Protein AF-F0ZA10-F1 (afdb_monomer_lite)

Secondary structure (DSSP, 8-state):
--TT--HHHHHHHHHHHHHHHHHHHHHHHHHHTBPPPTTSPPPP--HHHHHHHHHT-TTT-S-TTGGGGBSS-GGGS--TTS----SSPPPP---

Radius of gyration: 17.43 Å; chains: 1; bounding box: 42×25×60 Å

Sequence (95 aa):
FSEGCTEICRQEFIKTLEYIRERYRILIEIYKHLKKNEDGSFPKFDPDDVFFYYEGRDDEIQDKNIQDLFDVDILSLNISQFKKRTDIPKSVEGK

Structure (mmCIF, N/CA/C/O backbone):
data_AF-F0ZA10-F1
#
_entry.id   AF-F0ZA10-F1
#
loop_
_atom_site.group_PDB
_atom_site.id
_atom_site.type_symbol
_atom_site.label_atom_id
_atom_site.label_alt_id
_atom_site.label_comp_id
_atom_site.label_asym_id
_atom_site.label_entity_id
_atom_site.label_seq_id
_atom_site.pdbx_PDB_ins_code
_atom_site.Cartn_x
_atom_site.Cartn_y
_atom_site.Cartn_z
_atom_site.occupancy
_atom_site.B_iso_or_equiv
_atom_site.auth_seq_id
_atom_site.auth_comp_id
_atom_site.auth_asym_id
_atom_site.auth_atom_id
_atom_site.pdbx_PDB_model_num
ATOM 1 N N . PHE A 1 1 ? 7.215 -6.057 -29.032 1.00 73.06 1 PHE A N 1
ATOM 2 C CA . PHE A 1 1 ? 8.169 -4.950 -29.234 1.00 73.06 1 PHE A CA 1
ATOM 3 C C . PHE A 1 1 ? 8.128 -4.543 -30.693 1.00 73.06 1 PHE A C 1
ATOM 5 O O . PHE A 1 1 ? 7.964 -5.423 -31.530 1.00 73.06 1 PHE A O 1
ATOM 12 N N . SER A 1 2 ? 8.198 -3.249 -30.991 1.00 73.19 2 SER A N 1
ATOM 13 C CA . SER A 1 2 ? 8.288 -2.755 -32.368 1.00 73.19 2 SER A CA 1
ATOM 14 C C . SER A 1 2 ? 9.674 -3.021 -32.962 1.00 73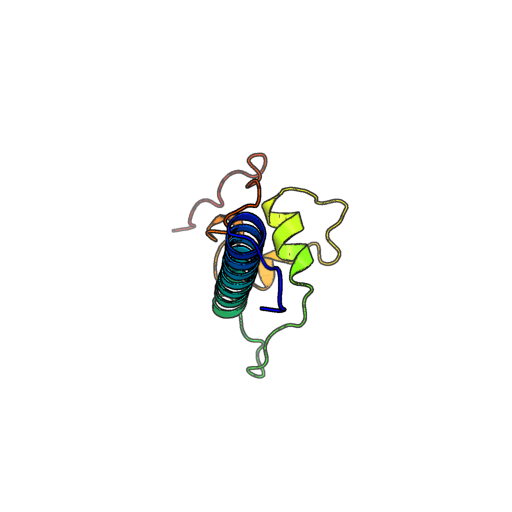.19 2 SER A C 1
ATOM 16 O O . SER A 1 2 ? 10.634 -3.300 -32.236 1.00 73.19 2 SER A O 1
ATOM 18 N N . GLU A 1 3 ? 9.770 -2.920 -34.286 1.00 79.50 3 GLU A N 1
ATOM 19 C CA . GLU A 1 3 ? 11.044 -2.935 -35.005 1.00 79.50 3 GLU A CA 1
ATOM 20 C C . GLU A 1 3 ? 11.977 -1.844 -34.432 1.00 79.50 3 GLU A C 1
ATOM 22 O O . GLU A 1 3 ? 11.541 -0.720 -34.185 1.00 79.50 3 GLU A O 1
ATOM 27 N N . GLY A 1 4 ? 13.234 -2.195 -34.127 1.00 83.81 4 GLY A N 1
ATOM 28 C CA . GLY A 1 4 ? 14.220 -1.276 -33.532 1.00 83.81 4 GLY A CA 1
ATOM 29 C C . GLY A 1 4 ? 14.315 -1.245 -31.995 1.00 83.81 4 GLY A C 1
ATOM 30 O O . GLY A 1 4 ? 15.116 -0.477 -31.465 1.00 83.81 4 GLY A O 1
ATOM 31 N N . CYS A 1 5 ? 13.565 -2.070 -31.252 1.00 86.50 5 CYS A N 1
ATOM 32 C CA . CYS A 1 5 ? 13.761 -2.176 -29.797 1.00 86.50 5 CYS A CA 1
ATOM 33 C C . CYS A 1 5 ? 15.129 -2.801 -29.471 1.00 86.50 5 CYS A C 1
ATOM 35 O O . CYS A 1 5 ? 15.378 -3.978 -29.734 1.00 86.50 5 CYS A O 1
ATOM 37 N N . THR A 1 6 ? 16.017 -1.991 -28.900 1.00 92.56 6 THR A N 1
ATOM 38 C CA . THR A 1 6 ? 17.350 -2.402 -28.445 1.00 92.56 6 THR A CA 1
ATOM 39 C C . THR A 1 6 ? 17.278 -3.190 -27.134 1.00 92.56 6 THR A C 1
ATOM 41 O O . THR A 1 6 ? 16.237 -3.254 -26.477 1.00 92.56 6 THR A O 1
ATOM 44 N N . GLU A 1 7 ? 18.407 -3.755 -26.698 1.00 92.88 7 GLU A N 1
ATOM 45 C CA . GLU A 1 7 ? 18.500 -4.389 -25.376 1.00 92.88 7 GLU A CA 1
ATOM 46 C C . GLU A 1 7 ? 18.103 -3.424 -24.247 1.00 92.88 7 GLU A C 1
ATOM 48 O O . GLU A 1 7 ? 17.408 -3.822 -23.318 1.00 92.88 7 GLU A O 1
ATOM 53 N N . ILE A 1 8 ? 18.463 -2.140 -24.363 1.00 92.44 8 ILE A N 1
ATOM 54 C CA . ILE A 1 8 ? 18.087 -1.098 -23.394 1.00 92.44 8 ILE A CA 1
ATOM 55 C C . ILE A 1 8 ? 16.560 -0.966 -23.322 1.00 92.44 8 ILE A C 1
ATOM 57 O O . ILE A 1 8 ? 15.995 -1.055 -22.235 1.00 92.44 8 ILE A O 1
ATOM 61 N N . CYS A 1 9 ? 15.893 -0.867 -24.477 1.00 93.00 9 CYS A N 1
ATOM 62 C CA . CYS A 1 9 ? 14.429 -0.827 -24.569 1.00 93.00 9 CYS A CA 1
ATOM 63 C C . CYS A 1 9 ? 13.776 -2.054 -23.905 1.00 93.00 9 CYS A C 1
ATOM 65 O O . CYS A 1 9 ? 12.806 -1.921 -23.156 1.00 93.00 9 CYS A O 1
ATOM 67 N N . ARG A 1 10 ? 14.325 -3.259 -24.120 1.00 93.62 10 ARG A N 1
ATOM 68 C CA . ARG A 1 10 ? 13.812 -4.482 -23.484 1.00 93.62 10 ARG A CA 1
ATOM 69 C C . ARG A 1 10 ? 13.960 -4.441 -21.962 1.00 93.62 10 ARG A C 1
ATOM 71 O O . ARG A 1 10 ? 13.021 -4.806 -21.260 1.00 93.62 10 ARG A O 1
ATOM 78 N N . GLN A 1 11 ? 15.114 -4.008 -21.457 1.00 95.75 11 GLN A N 1
ATOM 79 C CA . GLN A 1 11 ? 15.377 -3.919 -20.017 1.00 95.75 11 GLN A CA 1
ATOM 80 C C . GLN A 1 11 ? 14.485 -2.880 -19.333 1.00 95.75 11 GLN A C 1
ATOM 82 O O . GLN A 1 11 ? 13.956 -3.144 -18.256 1.00 95.75 11 GLN A O 1
ATOM 87 N N . GLU A 1 12 ? 14.271 -1.720 -19.954 1.00 94.56 12 GLU A N 1
ATOM 88 C CA . GLU A 1 12 ? 13.344 -0.702 -19.447 1.00 94.56 12 GLU A CA 1
ATOM 89 C C . GLU A 1 12 ? 11.914 -1.235 -19.375 1.00 94.56 12 GLU A C 1
ATOM 91 O O . GLU A 1 12 ? 11.259 -1.100 -18.344 1.00 94.56 12 GLU A O 1
ATOM 96 N N . PHE A 1 13 ? 11.461 -1.931 -20.419 1.00 93.81 13 PHE A N 1
ATOM 97 C CA . PHE A 1 13 ? 10.138 -2.545 -20.420 1.00 93.81 13 PHE A CA 1
ATOM 98 C C . PHE A 1 13 ? 9.980 -3.608 -19.324 1.00 93.81 13 PHE A C 1
ATOM 100 O O . PHE A 1 13 ? 8.963 -3.629 -18.634 1.00 93.81 13 PHE A O 1
ATOM 107 N N . ILE A 1 14 ? 10.988 -4.465 -19.121 1.00 95.50 14 ILE A N 1
ATOM 108 C CA . ILE A 1 14 ? 10.978 -5.454 -18.032 1.00 95.50 14 ILE A CA 1
ATOM 109 C C . ILE A 1 14 ? 10.895 -4.751 -16.673 1.00 95.50 14 ILE A C 1
ATOM 111 O O . ILE A 1 14 ? 10.038 -5.115 -15.871 1.00 95.50 14 ILE A O 1
ATOM 115 N N . LYS A 1 15 ? 11.691 -3.700 -16.438 1.00 94.75 15 LYS A N 1
ATOM 116 C CA . LYS A 1 15 ? 11.623 -2.909 -15.197 1.00 94.75 15 LYS A CA 1
ATOM 117 C C . LYS A 1 15 ? 10.235 -2.315 -14.967 1.00 94.75 15 LYS A C 1
ATOM 119 O O . LYS A 1 15 ? 9.742 -2.334 -13.842 1.00 94.75 15 LYS A O 1
ATOM 124 N N . THR A 1 16 ? 9.576 -1.817 -16.014 1.00 94.56 16 THR A N 1
ATOM 125 C CA . THR A 1 16 ? 8.192 -1.331 -15.917 1.00 94.56 16 THR A CA 1
ATOM 126 C C . THR A 1 16 ? 7.228 -2.451 -15.529 1.00 94.56 16 THR A C 1
ATOM 128 O O . THR A 1 16 ? 6.379 -2.247 -14.663 1.00 94.56 16 THR A O 1
ATOM 131 N N . LEU A 1 17 ? 7.359 -3.644 -16.118 1.00 95.81 17 LEU A N 1
ATOM 132 C CA . LEU A 1 17 ? 6.523 -4.791 -15.753 1.00 95.81 17 LEU A CA 1
ATOM 133 C C . LEU A 1 17 ? 6.755 -5.245 -14.308 1.00 95.81 17 LEU A C 1
ATOM 135 O O . LEU A 1 17 ? 5.795 -5.559 -13.608 1.00 95.81 17 LEU A O 1
ATOM 139 N N . GLU A 1 18 ? 8.003 -5.257 -13.843 1.00 94.88 18 GLU A N 1
ATOM 140 C CA . GLU A 1 18 ? 8.347 -5.575 -12.455 1.00 94.88 18 GLU A CA 1
ATOM 141 C C . GLU A 1 18 ? 7.778 -4.538 -11.481 1.00 94.88 18 GLU A C 1
ATOM 143 O O . GLU A 1 18 ? 7.195 -4.912 -10.464 1.00 94.88 18 GLU A O 1
ATOM 148 N N . TYR A 1 19 ? 7.855 -3.249 -11.827 1.00 91.25 19 TYR A N 1
ATOM 149 C CA . TYR A 1 19 ? 7.234 -2.168 -11.062 1.00 91.25 19 TYR A CA 1
ATOM 150 C C . TYR A 1 19 ? 5.712 -2.340 -10.959 1.00 91.25 19 TYR A C 1
ATOM 152 O O . TYR A 1 19 ? 5.154 -2.299 -9.863 1.00 91.25 19 TYR A O 1
ATOM 160 N N . ILE A 1 20 ? 5.035 -2.596 -12.084 1.00 93.62 20 ILE A N 1
ATOM 161 C CA . ILE A 1 20 ? 3.583 -2.823 -12.119 1.00 93.62 20 ILE A CA 1
ATOM 162 C C . ILE A 1 20 ? 3.209 -4.060 -11.293 1.00 93.62 20 ILE A C 1
ATOM 164 O O . ILE A 1 20 ? 2.269 -4.014 -10.498 1.00 93.62 20 ILE A O 1
ATOM 168 N N . ARG A 1 21 ? 3.956 -5.159 -11.445 1.00 94.25 21 ARG A N 1
ATOM 169 C CA . ARG A 1 21 ? 3.751 -6.391 -10.675 1.00 94.25 21 ARG A CA 1
ATOM 170 C C . ARG A 1 21 ? 3.841 -6.127 -9.176 1.00 94.25 21 ARG A C 1
ATOM 172 O O . ARG A 1 21 ? 2.996 -6.618 -8.431 1.00 94.25 21 ARG A O 1
ATOM 179 N N . GLU A 1 22 ? 4.839 -5.366 -8.740 1.00 91.75 22 GLU A N 1
ATOM 180 C CA . GLU A 1 22 ? 5.018 -5.061 -7.324 1.00 91.75 22 GLU A CA 1
ATOM 181 C C . GLU A 1 22 ? 3.903 -4.160 -6.787 1.00 91.75 22 GLU A C 1
ATOM 183 O O . GLU A 1 22 ? 3.363 -4.443 -5.718 1.00 91.75 22 GLU A O 1
ATOM 188 N N . ARG A 1 23 ? 3.455 -3.161 -7.560 1.00 90.44 23 ARG A N 1
ATOM 189 C CA . ARG A 1 23 ? 2.285 -2.348 -7.188 1.00 90.44 23 ARG A CA 1
ATOM 190 C C . ARG A 1 23 ? 1.031 -3.191 -6.987 1.00 90.44 23 ARG A C 1
ATOM 192 O O . ARG A 1 23 ? 0.336 -3.018 -5.990 1.00 90.44 23 ARG A O 1
ATOM 199 N N . TYR A 1 24 ? 0.743 -4.120 -7.899 1.00 93.62 24 TYR A N 1
ATOM 200 C CA . TYR A 1 24 ? -0.408 -5.011 -7.738 1.00 93.62 24 TYR A CA 1
ATOM 201 C C . TYR A 1 24 ? -0.248 -5.961 -6.553 1.00 93.62 24 TYR A C 1
ATOM 203 O O . TYR A 1 24 ? -1.228 -6.218 -5.858 1.00 93.62 24 TYR A O 1
ATOM 211 N N . ARG A 1 25 ? 0.968 -6.452 -6.281 1.00 93.94 25 ARG A N 1
ATOM 212 C CA . ARG A 1 25 ? 1.242 -7.273 -5.095 1.00 93.94 25 ARG A CA 1
ATOM 213 C C . ARG A 1 25 ? 0.911 -6.515 -3.811 1.00 93.94 25 ARG A C 1
ATOM 215 O O . ARG A 1 25 ? 0.224 -7.061 -2.958 1.00 93.94 25 ARG A O 1
ATOM 222 N N . ILE A 1 26 ? 1.347 -5.263 -3.708 1.00 92.56 26 ILE A N 1
ATOM 223 C CA . ILE A 1 26 ? 1.075 -4.393 -2.560 1.00 92.56 26 ILE A CA 1
ATOM 224 C C . ILE A 1 26 ? -0.428 -4.143 -2.399 1.00 92.56 26 ILE A C 1
ATOM 226 O O . ILE A 1 26 ? -0.954 -4.312 -1.305 1.00 92.56 26 ILE A O 1
ATOM 230 N N . LEU A 1 27 ? -1.136 -3.804 -3.482 1.00 93.62 27 LEU A N 1
ATOM 231 C CA . LEU A 1 27 ? -2.589 -3.609 -3.433 1.00 93.62 27 LEU A CA 1
ATOM 232 C C . LEU A 1 27 ? -3.306 -4.875 -2.953 1.00 93.62 27 LEU A 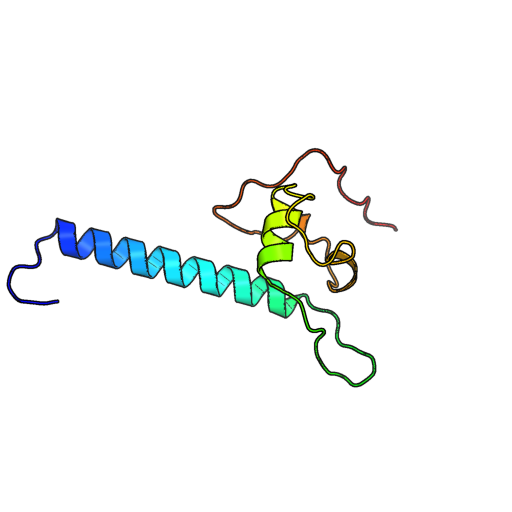C 1
ATOM 234 O O . LEU A 1 27 ? -4.180 -4.796 -2.097 1.00 93.62 27 LEU A O 1
ATOM 238 N N . ILE A 1 28 ? -2.913 -6.049 -3.452 1.00 94.12 28 ILE A N 1
ATOM 239 C CA . ILE A 1 28 ? -3.459 -7.329 -2.985 1.00 94.12 28 ILE A CA 1
ATOM 240 C C . ILE A 1 28 ? -3.249 -7.499 -1.476 1.00 94.12 28 ILE A C 1
ATOM 242 O O . ILE A 1 28 ? -4.185 -7.908 -0.793 1.00 94.12 28 ILE A O 1
ATOM 246 N N . GLU A 1 29 ? -2.062 -7.190 -0.951 1.00 92.62 29 GLU A N 1
ATOM 247 C CA . GLU A 1 29 ? -1.804 -7.261 0.493 1.00 92.62 29 GLU A CA 1
ATOM 248 C C . GLU A 1 29 ? -2.687 -6.285 1.283 1.00 92.62 29 GLU A C 1
ATOM 250 O O . GLU A 1 29 ? -3.298 -6.697 2.262 1.00 92.62 29 GLU A O 1
ATOM 255 N N . ILE A 1 30 ? -2.857 -5.043 0.822 1.00 93.81 30 ILE A N 1
ATOM 256 C CA . ILE A 1 30 ? -3.772 -4.070 1.444 1.00 93.81 30 ILE A CA 1
ATOM 257 C C . ILE A 1 30 ? -5.200 -4.640 1.505 1.00 93.81 30 ILE A C 1
ATOM 259 O O . ILE A 1 30 ? -5.791 -4.724 2.578 1.00 93.81 30 ILE A O 1
ATOM 263 N N . TYR A 1 31 ? -5.751 -5.094 0.375 1.00 94.19 31 TYR A N 1
ATOM 264 C CA . TYR A 1 31 ? -7.135 -5.582 0.319 1.00 94.19 31 TYR A CA 1
ATOM 265 C C . TYR A 1 31 ? -7.371 -6.875 1.113 1.00 94.19 31 TYR A C 1
ATOM 267 O O . TYR A 1 31 ? -8.488 -7.100 1.578 1.00 94.19 31 TYR A O 1
ATOM 275 N N . LYS A 1 32 ? -6.351 -7.724 1.292 1.00 93.88 32 LYS A N 1
ATOM 276 C CA . LYS A 1 32 ? -6.452 -8.933 2.131 1.00 93.88 32 LYS A CA 1
ATOM 277 C C . LYS A 1 32 ? -6.708 -8.619 3.602 1.00 93.88 32 LYS A C 1
ATOM 279 O O . LYS A 1 32 ? -7.321 -9.441 4.274 1.00 93.88 32 LYS A O 1
ATOM 284 N N . HIS A 1 33 ? -6.238 -7.466 4.065 1.00 95.06 33 HIS A N 1
ATOM 285 C CA . HIS A 1 33 ? -6.255 -7.059 5.466 1.00 95.06 33 HIS A CA 1
ATOM 286 C C . HIS A 1 33 ? -7.395 -6.099 5.820 1.00 95.06 33 HIS A C 1
ATOM 288 O O . HIS A 1 33 ? -7.470 -5.585 6.935 1.00 95.06 33 HIS A O 1
ATOM 294 N N . LEU A 1 34 ? -8.312 -5.839 4.887 1.00 95.44 34 LEU A N 1
ATOM 295 C CA . LEU A 1 34 ? -9.482 -5.020 5.177 1.00 95.44 34 LEU A CA 1
ATOM 296 C C . LEU A 1 34 ? -10.476 -5.777 6.051 1.00 95.44 34 LEU A C 1
ATOM 298 O O . LEU A 1 34 ? -10.893 -6.898 5.740 1.00 95.44 34 LEU A O 1
ATOM 302 N N . LYS A 1 35 ? -10.947 -5.103 7.097 1.00 95.81 35 LYS A N 1
ATOM 303 C CA . LYS A 1 35 ? -12.125 -5.536 7.842 1.00 95.81 35 LYS A CA 1
ATOM 304 C C . LYS A 1 35 ? -13.341 -5.471 6.928 1.00 95.81 35 LYS A C 1
ATOM 306 O O . LYS A 1 35 ? -13.486 -4.561 6.115 1.00 95.81 35 LYS A O 1
ATOM 311 N N . LYS A 1 36 ? -14.240 -6.437 7.080 1.00 95.19 36 LYS A N 1
ATOM 312 C CA . LYS A 1 36 ? -15.562 -6.376 6.454 1.00 95.19 36 LYS A CA 1
ATOM 313 C C . LYS A 1 36 ? -16.497 -5.560 7.339 1.00 95.19 36 LYS A C 1
ATOM 315 O O . LYS A 1 36 ? -16.417 -5.649 8.563 1.00 95.19 36 LYS A O 1
ATOM 320 N N . ASN A 1 37 ? -17.395 -4.816 6.713 1.00 93.19 37 ASN A N 1
ATOM 321 C CA . ASN A 1 37 ? -18.533 -4.194 7.377 1.00 93.19 37 ASN A CA 1
ATOM 322 C C . ASN A 1 37 ? -19.493 -5.276 7.908 1.00 93.19 37 ASN A C 1
ATOM 324 O O . ASN A 1 37 ? -19.411 -6.444 7.518 1.00 93.19 37 ASN A O 1
ATOM 328 N N . GLU A 1 38 ? -20.440 -4.886 8.764 1.00 94.25 38 GLU A N 1
ATOM 329 C CA . GLU A 1 38 ? -21.436 -5.808 9.339 1.00 94.25 38 GLU A CA 1
ATOM 330 C C . GLU A 1 38 ? -22.279 -6.530 8.274 1.00 94.25 38 GLU A C 1
ATOM 332 O O . GLU A 1 38 ? -22.675 -7.678 8.460 1.00 94.25 38 GLU A O 1
ATOM 337 N N . ASP A 1 39 ? -22.510 -5.883 7.130 1.00 95.25 39 ASP A N 1
ATOM 338 C CA . ASP A 1 39 ? -23.238 -6.439 5.985 1.00 95.25 39 ASP A CA 1
ATOM 339 C C . ASP A 1 39 ? -22.382 -7.363 5.092 1.00 95.25 39 ASP A C 1
ATOM 341 O O . ASP A 1 39 ? -22.861 -7.887 4.085 1.00 95.25 39 ASP A O 1
ATOM 345 N N . GLY A 1 40 ? -21.111 -7.574 5.446 1.00 93.94 40 GLY A N 1
ATOM 346 C CA . GLY A 1 40 ? -20.155 -8.391 4.703 1.00 93.94 40 GLY A CA 1
ATOM 347 C C . GLY A 1 40 ? -19.481 -7.687 3.521 1.00 93.94 40 GLY A C 1
ATOM 348 O O . GLY A 1 40 ? -18.627 -8.302 2.876 1.00 93.94 40 GLY A O 1
ATOM 349 N N . SER A 1 41 ? -19.820 -6.426 3.235 1.00 95.25 41 SER A N 1
ATOM 350 C CA . SER A 1 41 ? -19.130 -5.607 2.234 1.00 95.25 41 SER A CA 1
ATOM 351 C C . SER A 1 41 ? -17.759 -5.137 2.734 1.00 95.25 41 SER A C 1
ATOM 353 O O . SER A 1 41 ? -17.471 -5.170 3.929 1.00 95.25 41 SER A O 1
ATOM 355 N N . PHE A 1 42 ? -16.892 -4.700 1.820 1.00 94.06 42 PHE A N 1
ATOM 356 C CA . PHE A 1 42 ? -15.640 -4.038 2.194 1.00 94.06 42 PHE A CA 1
ATOM 357 C C . PHE A 1 42 ? -15.842 -2.521 2.297 1.00 94.06 42 PHE A C 1
ATOM 359 O O . PHE A 1 42 ? -16.608 -1.959 1.503 1.00 94.06 42 PHE A O 1
ATOM 366 N N . PRO A 1 43 ? -15.161 -1.843 3.239 1.00 93.62 43 PRO A N 1
ATOM 367 C CA . PRO A 1 43 ? -15.204 -0.395 3.344 1.00 93.62 43 PRO A CA 1
ATOM 368 C C . PRO A 1 43 ? -14.656 0.250 2.068 1.00 93.62 43 PRO A C 1
ATOM 370 O O . PRO A 1 43 ? -13.778 -0.287 1.389 1.00 93.62 43 PRO A O 1
ATOM 373 N N . LYS A 1 44 ? -15.193 1.425 1.740 1.00 91.81 44 LYS A N 1
ATOM 374 C CA . LYS A 1 44 ? -14.636 2.279 0.690 1.00 91.81 44 LYS A CA 1
ATOM 375 C C . LYS A 1 44 ? -13.530 3.127 1.300 1.00 91.81 44 LYS A C 1
ATOM 377 O O . LYS A 1 44 ? -13.761 3.753 2.326 1.00 91.81 44 LYS A O 1
ATOM 382 N N . PHE A 1 45 ? -12.382 3.164 0.644 1.00 94.06 45 PHE A N 1
ATOM 383 C CA . PHE A 1 45 ? -11.235 3.980 1.027 1.00 94.06 45 PHE A CA 1
ATOM 384 C C . PHE A 1 45 ? -10.377 4.249 -0.210 1.00 94.06 45 PHE A C 1
ATOM 386 O O . PHE A 1 45 ? -10.521 3.554 -1.225 1.00 94.06 45 PHE A O 1
ATOM 393 N N . ASP A 1 46 ? -9.502 5.245 -0.118 1.00 93.94 46 ASP A N 1
ATOM 394 C CA . ASP A 1 46 ? -8.468 5.492 -1.116 1.00 93.94 46 ASP A CA 1
ATOM 395 C C . ASP A 1 46 ? -7.197 4.706 -0.739 1.00 93.94 46 ASP A C 1
ATOM 397 O O . ASP A 1 46 ? -6.659 4.911 0.351 1.00 93.94 46 ASP A O 1
ATOM 401 N N . PRO A 1 47 ? -6.691 3.794 -1.589 1.00 92.62 47 PRO A N 1
ATOM 402 C CA . PRO A 1 47 ? -5.415 3.129 -1.341 1.00 92.62 47 PRO A CA 1
ATOM 403 C C . PRO A 1 47 ? -4.240 4.093 -1.148 1.00 92.62 47 PRO A C 1
ATOM 405 O O . PRO A 1 47 ? -3.281 3.724 -0.469 1.00 92.62 47 PRO A O 1
ATOM 408 N N . ASP A 1 48 ? -4.302 5.307 -1.702 1.00 93.38 48 ASP A N 1
ATOM 409 C CA . ASP A 1 48 ? -3.246 6.301 -1.524 1.00 93.38 48 ASP A CA 1
ATOM 410 C C . ASP A 1 48 ? -3.141 6.782 -0.066 1.00 93.38 48 ASP A C 1
ATOM 412 O O . ASP A 1 48 ? -2.024 6.981 0.419 1.00 93.38 48 ASP A O 1
ATOM 416 N N . ASP A 1 49 ? -4.246 6.811 0.692 1.00 95.06 49 ASP A N 1
ATOM 417 C CA . ASP A 1 49 ? -4.223 7.115 2.133 1.00 95.06 49 ASP A CA 1
ATOM 418 C C . ASP A 1 49 ? -3.401 6.087 2.922 1.00 95.06 49 ASP A C 1
ATOM 420 O O . ASP A 1 49 ? -2.727 6.437 3.891 1.00 95.06 49 ASP A O 1
ATOM 424 N N . VAL A 1 50 ? -3.387 4.819 2.493 1.00 95.06 50 VAL A N 1
ATOM 425 C CA . VAL A 1 50 ? -2.558 3.773 3.116 1.00 95.06 50 VAL A CA 1
ATOM 426 C C . VAL A 1 50 ? -1.077 4.064 2.892 1.00 95.06 50 VAL A C 1
ATOM 428 O O . VAL A 1 50 ? -0.272 3.910 3.813 1.00 95.06 50 VAL A O 1
ATOM 431 N N . PHE A 1 51 ? -0.704 4.509 1.689 1.00 94.31 51 PHE A N 1
ATOM 432 C CA . PHE A 1 51 ? 0.678 4.873 1.377 1.00 94.31 51 PHE A CA 1
ATOM 433 C C . PHE A 1 51 ? 1.111 6.128 2.135 1.00 94.31 51 PHE A C 1
ATOM 435 O O . PHE A 1 51 ? 2.173 6.120 2.756 1.00 94.31 51 PHE A O 1
ATOM 442 N N . PHE A 1 52 ? 0.280 7.171 2.161 1.00 95.06 52 PHE A N 1
ATOM 443 C CA . PHE A 1 52 ? 0.567 8.395 2.910 1.00 95.06 52 PHE A CA 1
ATOM 444 C C . PHE A 1 52 ? 0.676 8.133 4.409 1.00 95.06 52 PHE A C 1
ATOM 446 O O . PHE A 1 52 ? 1.639 8.582 5.036 1.00 95.06 52 PHE A O 1
ATOM 453 N N . TYR A 1 53 ? -0.226 7.322 4.967 1.00 94.81 53 TYR A N 1
ATOM 454 C CA . TYR A 1 53 ? -0.132 6.878 6.353 1.00 94.81 53 TYR A CA 1
ATOM 455 C C . TYR A 1 53 ? 1.153 6.101 6.616 1.00 94.81 53 TYR A C 1
ATOM 457 O O . TYR A 1 53 ? 1.819 6.360 7.615 1.00 94.81 53 TYR A O 1
ATOM 465 N N . TYR A 1 54 ? 1.534 5.180 5.727 1.00 94.06 54 TYR A N 1
ATOM 466 C CA . TYR A 1 54 ? 2.751 4.384 5.871 1.00 94.06 54 TYR A CA 1
ATOM 467 C C . TYR A 1 54 ? 4.026 5.238 5.807 1.00 94.06 54 TYR A C 1
ATOM 469 O O . TYR A 1 54 ? 4.985 4.934 6.516 1.00 94.06 54 TYR A O 1
ATOM 477 N N . GLU A 1 55 ? 4.041 6.312 5.010 1.00 94.06 55 GLU A N 1
ATOM 478 C CA . GLU A 1 55 ? 5.178 7.237 4.868 1.00 94.06 55 GLU A CA 1
ATOM 479 C C . GLU A 1 55 ? 5.202 8.393 5.877 1.00 94.06 55 GLU A C 1
ATOM 481 O O . GLU A 1 55 ? 6.227 9.063 6.018 1.00 94.06 55 GLU A O 1
ATOM 486 N N . GLY A 1 56 ? 4.107 8.607 6.611 1.00 93.44 56 GLY A N 1
ATOM 487 C CA . GLY A 1 56 ? 3.972 9.704 7.572 1.00 93.44 56 GLY A CA 1
ATOM 488 C C . GLY A 1 56 ? 3.646 11.053 6.932 1.00 93.44 56 GLY A C 1
ATOM 489 O O . GLY A 1 56 ? 4.010 12.095 7.473 1.00 93.44 56 GLY A O 1
ATOM 490 N N . ARG A 1 57 ? 2.977 11.042 5.775 1.00 93.88 57 ARG A N 1
ATOM 491 C CA . ARG A 1 57 ? 2.480 12.229 5.057 1.00 93.88 57 ARG A CA 1
ATOM 492 C C . ARG A 1 57 ? 1.058 12.557 5.511 1.00 93.88 57 ARG A C 1
ATOM 494 O O . ARG A 1 57 ? 0.110 12.501 4.735 1.00 93.88 57 ARG A O 1
ATOM 501 N N . ASP A 1 58 ? 0.907 12.818 6.808 1.00 92.19 58 ASP A N 1
ATOM 502 C CA . ASP A 1 58 ? -0.402 12.918 7.472 1.00 92.19 58 ASP A CA 1
ATOM 503 C C . ASP A 1 58 ? -1.276 14.078 6.961 1.00 92.19 58 ASP A C 1
ATOM 505 O O . ASP A 1 58 ? -2.495 14.062 7.128 1.00 92.19 58 ASP A O 1
ATOM 509 N N . ASP A 1 59 ? -0.666 15.093 6.351 1.00 93.75 59 ASP A N 1
ATOM 510 C CA . ASP A 1 59 ? -1.337 16.233 5.727 1.00 93.75 59 ASP A CA 1
ATOM 511 C C . ASP A 1 59 ? -2.024 15.888 4.398 1.00 93.75 59 ASP A C 1
ATOM 513 O O . ASP A 1 59 ? -2.934 16.605 3.982 1.00 93.75 59 ASP A O 1
ATOM 517 N N . GLU A 1 60 ? -1.628 14.784 3.764 1.00 94.06 60 GLU A N 1
ATOM 518 C CA . GLU A 1 60 ? -2.181 14.311 2.490 1.00 94.06 60 GLU A CA 1
ATOM 519 C C . GLU A 1 60 ? -3.257 13.233 2.660 1.00 94.06 60 GLU A C 1
ATOM 521 O O . GLU A 1 60 ? -3.961 12.916 1.702 1.00 94.06 60 GLU A O 1
ATOM 526 N N . ILE A 1 61 ? -3.418 12.705 3.876 1.00 93.88 61 ILE A N 1
ATOM 527 C CA . ILE A 1 61 ? -4.414 11.683 4.197 1.00 93.88 61 ILE A CA 1
ATOM 528 C C . ILE A 1 61 ? -5.815 12.302 4.215 1.00 93.88 61 ILE A C 1
ATOM 530 O O . ILE A 1 61 ? -6.093 13.234 4.980 1.00 93.88 61 ILE A O 1
ATOM 534 N N . GLN A 1 62 ? -6.725 11.738 3.425 1.00 93.62 62 GLN A N 1
ATOM 535 C CA . GLN A 1 62 ? -8.130 12.136 3.416 1.00 93.62 62 GLN A CA 1
ATOM 536 C C . GLN A 1 62 ? -8.898 11.491 4.576 1.00 93.62 62 GLN A C 1
ATOM 538 O O . GLN A 1 62 ? -9.600 12.194 5.312 1.00 93.62 62 GLN A O 1
ATOM 543 N N . ASP A 1 63 ? -8.736 10.182 4.787 1.00 93.19 63 ASP A N 1
ATOM 544 C CA . ASP A 1 63 ? -9.303 9.463 5.930 1.00 93.19 63 ASP A CA 1
ATOM 545 C C . ASP A 1 63 ? -8.298 9.319 7.082 1.00 93.19 63 ASP A C 1
ATOM 54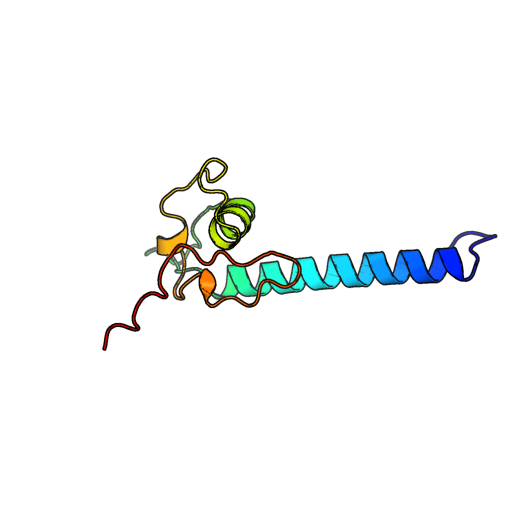7 O O . ASP A 1 63 ? -7.471 8.408 7.135 1.00 93.19 63 ASP A O 1
ATOM 551 N N . LYS A 1 64 ? -8.405 10.206 8.076 1.00 89.06 64 LYS A N 1
ATOM 552 C CA . LYS A 1 64 ? -7.532 10.190 9.264 1.00 89.06 64 LYS A CA 1
ATOM 553 C C . LYS A 1 64 ? -7.668 8.932 10.125 1.00 89.06 64 LYS A C 1
ATOM 555 O O . LYS A 1 64 ? -6.800 8.692 10.961 1.00 89.06 64 LYS A O 1
ATOM 560 N N . ASN A 1 65 ? -8.725 8.145 9.932 1.00 92.19 65 ASN A N 1
ATOM 561 C CA . ASN A 1 65 ? -8.967 6.900 10.652 1.00 92.19 65 ASN A CA 1
ATOM 562 C C . ASN A 1 65 ? -8.682 5.671 9.773 1.00 92.19 65 ASN A C 1
ATOM 564 O O . ASN A 1 65 ? -9.175 4.585 10.068 1.00 92.19 65 ASN A O 1
ATOM 568 N N . ILE A 1 66 ? -7.864 5.810 8.720 1.00 95.00 66 ILE A N 1
ATOM 569 C CA . ILE A 1 66 ? -7.549 4.732 7.768 1.00 95.00 66 ILE A CA 1
ATOM 570 C C . ILE A 1 66 ? -7.136 3.416 8.448 1.00 95.00 66 ILE A C 1
ATOM 572 O O . ILE A 1 66 ? -7.529 2.345 7.997 1.00 95.00 66 ILE A O 1
ATOM 576 N N . GLN A 1 67 ? -6.415 3.477 9.573 1.00 94.25 67 GLN A N 1
ATOM 577 C CA . GLN A 1 67 ? -5.999 2.307 10.355 1.00 94.25 67 GLN A CA 1
ATOM 578 C C . G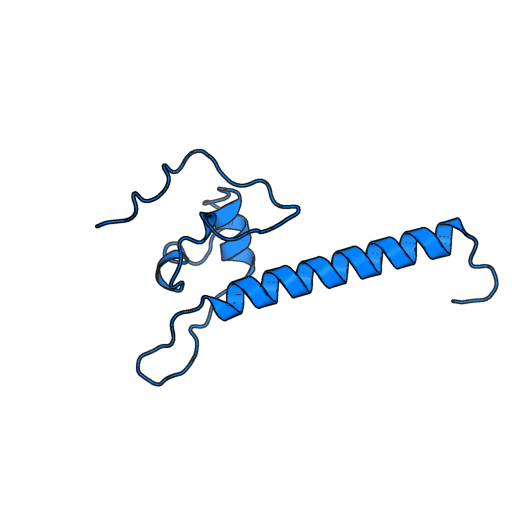LN A 1 67 ? -7.180 1.470 10.884 1.00 94.25 67 GLN A C 1
ATOM 580 O O . GLN A 1 67 ? -7.062 0.247 11.001 1.00 94.25 67 GLN A O 1
ATOM 585 N N . ASP A 1 68 ? -8.326 2.086 11.174 1.00 95.25 68 ASP A N 1
ATOM 586 C CA . ASP A 1 68 ? -9.494 1.386 11.715 1.00 95.25 68 ASP A CA 1
ATOM 587 C C . ASP A 1 68 ? -10.102 0.414 10.697 1.00 95.25 68 ASP A C 1
ATOM 589 O O . ASP A 1 68 ? -10.711 -0.586 11.092 1.00 95.25 68 ASP A O 1
ATOM 593 N N . LEU A 1 69 ? -9.861 0.638 9.401 1.00 95.88 69 LEU A N 1
ATOM 594 C CA . LEU A 1 69 ? -10.338 -0.213 8.310 1.00 95.88 69 LEU A CA 1
ATOM 595 C C . LEU A 1 69 ? -9.576 -1.542 8.192 1.00 95.88 69 LEU A C 1
ATOM 597 O O . LEU A 1 69 ? -10.045 -2.439 7.491 1.00 95.88 69 LEU A O 1
ATOM 601 N N . PHE A 1 70 ? -8.436 -1.697 8.876 1.00 95.62 70 PHE A N 1
ATOM 602 C CA . PHE A 1 70 ? -7.544 -2.852 8.735 1.00 95.62 70 PHE A CA 1
ATOM 603 C C . PHE A 1 70 ? -7.524 -3.744 9.978 1.00 95.62 70 PHE A C 1
ATOM 605 O O . PHE A 1 70 ? -7.625 -3.269 11.112 1.00 95.62 70 PHE A O 1
ATOM 612 N N . ASP A 1 71 ? -7.407 -5.056 9.768 1.00 94.81 71 ASP A N 1
ATOM 613 C CA . ASP A 1 71 ? -7.271 -6.074 10.820 1.00 94.81 71 ASP A CA 1
ATOM 614 C C . ASP A 1 71 ? -5.843 -6.201 11.375 1.00 94.81 71 ASP A C 1
ATOM 616 O O . ASP A 1 71 ? -5.643 -6.773 12.446 1.00 94.81 71 ASP A O 1
ATOM 620 N N . VAL A 1 72 ? -4.874 -5.604 10.685 1.00 94.81 72 VAL A N 1
ATOM 621 C CA . VAL A 1 72 ? -3.476 -5.478 11.097 1.00 94.81 72 VAL A CA 1
ATOM 622 C C . VAL A 1 72 ? -3.067 -4.008 11.172 1.00 94.81 72 VAL A C 1
ATOM 624 O O . VAL A 1 72 ? -3.671 -3.140 10.542 1.00 94.81 72 VAL A O 1
ATOM 627 N N . ASP A 1 73 ? -1.996 -3.721 11.910 1.00 93.94 73 ASP A N 1
ATOM 628 C CA . ASP A 1 73 ? -1.326 -2.419 11.846 1.00 93.94 73 ASP A CA 1
ATOM 629 C C . ASP A 1 73 ? -0.827 -2.191 10.407 1.00 93.94 73 ASP A C 1
ATOM 631 O O . ASP A 1 73 ? -0.088 -3.027 9.880 1.00 93.94 73 ASP A O 1
ATOM 635 N N . ILE A 1 74 ? -1.196 -1.085 9.755 1.00 94.06 74 ILE A N 1
ATOM 636 C CA . ILE A 1 74 ? -0.741 -0.752 8.392 1.00 94.06 74 ILE A CA 1
ATOM 637 C C . ILE A 1 74 ? 0.791 -0.731 8.338 1.00 94.06 74 ILE A C 1
ATOM 639 O O . ILE A 1 74 ? 1.396 -1.140 7.348 1.00 94.06 74 ILE A O 1
ATOM 643 N N . LEU A 1 75 ? 1.452 -0.335 9.428 1.00 93.62 75 LEU A N 1
ATOM 644 C CA . LEU A 1 75 ? 2.906 -0.339 9.528 1.00 93.62 75 LEU A CA 1
ATOM 645 C C . LEU A 1 75 ? 3.487 -1.760 9.540 1.00 93.62 75 LEU A C 1
ATOM 647 O O . LEU A 1 75 ? 4.682 -1.927 9.296 1.00 93.62 75 LEU A O 1
ATOM 651 N N . SER A 1 76 ? 2.700 -2.796 9.819 1.00 92.50 76 SER A N 1
ATOM 652 C CA . SER A 1 76 ? 3.140 -4.192 9.699 1.00 92.50 76 SER A CA 1
ATOM 653 C C . SER A 1 76 ? 3.186 -4.689 8.248 1.00 92.50 76 SER A C 1
ATOM 655 O O . SER A 1 76 ? 3.894 -5.660 7.969 1.00 92.50 76 SER A O 1
ATOM 657 N N . LEU A 1 77 ? 2.505 -4.006 7.319 1.00 90.62 77 LEU A N 1
ATOM 658 C CA . LEU A 1 77 ? 2.500 -4.362 5.903 1.00 90.62 77 LEU A CA 1
ATOM 659 C C . LEU A 1 77 ? 3.893 -4.184 5.290 1.00 90.62 77 LEU A C 1
ATOM 661 O O . LEU A 1 77 ? 4.603 -3.211 5.549 1.00 90.62 77 LEU A O 1
ATOM 665 N N . ASN A 1 78 ? 4.277 -5.115 4.419 1.00 85.81 78 ASN A N 1
ATOM 666 C CA . ASN A 1 78 ? 5.514 -5.006 3.652 1.00 85.81 78 ASN A CA 1
ATOM 667 C C . ASN A 1 78 ? 5.267 -4.247 2.343 1.00 85.81 78 ASN A C 1
ATOM 669 O O . ASN A 1 78 ? 5.177 -4.841 1.266 1.00 85.81 78 ASN A O 1
ATOM 673 N N . ILE A 1 79 ? 5.144 -2.926 2.451 1.00 88.88 79 ILE A N 1
ATOM 674 C CA . ILE A 1 79 ? 4.970 -2.033 1.305 1.00 88.88 79 ILE A CA 1
ATOM 675 C C . ILE A 1 79 ? 6.358 -1.661 0.776 1.00 88.88 79 ILE A C 1
ATOM 677 O O . ILE A 1 79 ? 6.974 -0.679 1.196 1.00 88.88 79 ILE A O 1
ATOM 681 N N . SER A 1 80 ? 6.889 -2.501 -0.113 1.00 80.00 80 SER A N 1
ATOM 682 C CA . SER A 1 80 ? 8.191 -2.248 -0.732 1.00 80.00 80 SER A CA 1
ATOM 683 C C . SER A 1 80 ? 8.154 -0.954 -1.564 1.00 80.00 80 SER A C 1
ATOM 685 O O . SER A 1 80 ? 7.097 -0.555 -2.039 1.00 80.00 80 SER A O 1
ATOM 687 N N . GLN A 1 81 ? 9.303 -0.289 -1.738 1.00 82.50 81 GLN A N 1
ATOM 688 C CA . GLN A 1 81 ? 9.468 1.011 -2.430 1.00 82.50 81 GLN A CA 1
ATOM 689 C C . GLN A 1 81 ? 9.023 2.262 -1.654 1.00 82.50 81 GLN A C 1
ATOM 691 O O . GLN A 1 81 ? 9.481 3.349 -2.000 1.00 82.50 81 GLN A O 1
ATOM 696 N N . PHE A 1 82 ? 8.221 2.129 -0.596 1.00 86.31 82 PHE A N 1
ATOM 697 C CA . PHE A 1 82 ? 7.791 3.260 0.232 1.00 86.31 82 PHE A CA 1
ATOM 698 C C . PHE A 1 82 ? 8.629 3.362 1.505 1.00 86.31 82 PHE A C 1
ATOM 700 O O . PHE A 1 82 ? 9.019 2.353 2.110 1.00 86.31 82 PHE A O 1
ATOM 707 N N . LYS A 1 83 ? 8.932 4.592 1.929 1.00 90.44 83 LYS A N 1
ATOM 708 C CA . LYS A 1 83 ? 9.718 4.810 3.146 1.00 90.44 83 LYS A CA 1
ATOM 709 C C . LYS A 1 83 ? 8.798 4.718 4.353 1.00 90.44 83 LYS A C 1
ATOM 711 O O . LYS A 1 83 ? 8.105 5.672 4.669 1.00 90.44 83 LYS A O 1
ATOM 716 N N . LYS A 1 84 ? 8.866 3.603 5.077 1.00 93.19 84 LYS A N 1
ATOM 717 C CA . LYS A 1 84 ? 8.124 3.441 6.329 1.00 93.19 84 LYS A CA 1
ATOM 718 C C . LYS A 1 84 ? 8.441 4.569 7.318 1.00 93.19 84 LYS A C 1
ATOM 720 O O . LYS A 1 84 ? 9.614 4.824 7.613 1.00 93.19 84 LYS A O 1
ATOM 725 N N . ARG A 1 85 ? 7.401 5.193 7.864 1.00 92.75 85 ARG A N 1
ATOM 726 C CA . ARG A 1 85 ? 7.499 6.187 8.932 1.00 92.75 85 ARG A CA 1
ATOM 727 C C . ARG A 1 85 ? 8.054 5.573 10.217 1.00 92.75 85 ARG A C 1
ATOM 729 O O . ARG A 1 85 ? 7.922 4.374 10.470 1.00 92.75 85 ARG A O 1
ATOM 736 N N . THR A 1 86 ? 8.696 6.399 11.033 1.00 88.19 86 THR A N 1
ATOM 737 C CA . THR A 1 86 ? 9.395 5.967 12.260 1.00 88.19 86 THR A CA 1
ATOM 738 C C . THR A 1 86 ? 9.026 6.794 13.487 1.00 88.19 86 THR A C 1
ATOM 740 O O . THR A 1 86 ? 9.562 6.567 14.566 1.00 88.19 86 THR A O 1
ATOM 743 N N . ASP A 1 87 ? 8.168 7.790 13.306 1.00 88.75 87 ASP A N 1
ATOM 744 C CA . ASP A 1 87 ? 7.701 8.734 14.317 1.00 88.75 87 ASP A CA 1
ATOM 745 C C . ASP A 1 87 ? 6.583 8.153 15.196 1.00 88.75 87 ASP A C 1
ATOM 747 O O . ASP A 1 87 ? 6.461 8.544 16.355 1.00 88.75 87 ASP A O 1
ATOM 751 N N . ILE A 1 88 ? 5.818 7.179 14.687 1.00 80.12 88 ILE A N 1
ATOM 752 C CA . ILE A 1 88 ? 4.818 6.446 15.470 1.00 80.12 88 ILE A CA 1
ATOM 753 C C . ILE A 1 88 ? 5.484 5.222 16.129 1.00 80.12 88 ILE A C 1
ATOM 755 O O . ILE A 1 88 ? 6.051 4.376 15.424 1.00 80.12 88 ILE A O 1
ATOM 759 N N . PRO A 1 89 ? 5.429 5.083 17.470 1.00 68.00 89 PRO A N 1
ATOM 760 C CA . PRO A 1 89 ? 5.859 3.860 18.137 1.00 68.00 89 PRO A CA 1
ATOM 761 C C . PRO A 1 89 ? 5.012 2.692 17.635 1.00 68.00 89 PRO A C 1
ATOM 763 O O . PRO A 1 89 ? 3.800 2.840 17.496 1.00 68.00 89 PRO A O 1
ATOM 766 N N . LYS A 1 90 ? 5.624 1.522 17.4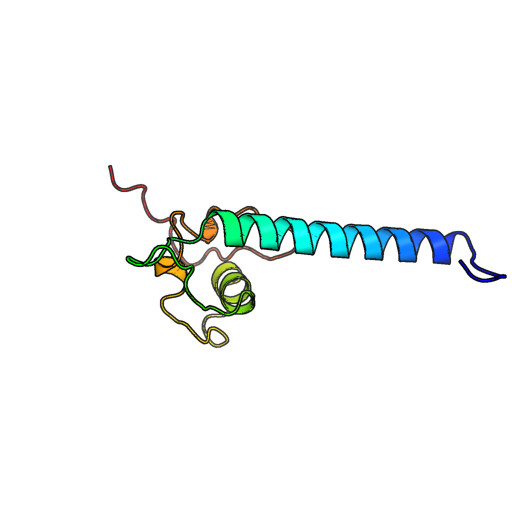00 1.00 62.72 90 LYS A N 1
ATOM 767 C CA . LYS A 1 90 ? 4.858 0.309 17.075 1.00 62.72 90 LYS A CA 1
ATOM 768 C C . LYS A 1 90 ? 3.731 0.168 18.090 1.00 62.72 90 LYS A C 1
ATOM 770 O O . LYS A 1 90 ? 4.007 0.224 19.293 1.00 62.72 90 LYS A O 1
ATOM 775 N N .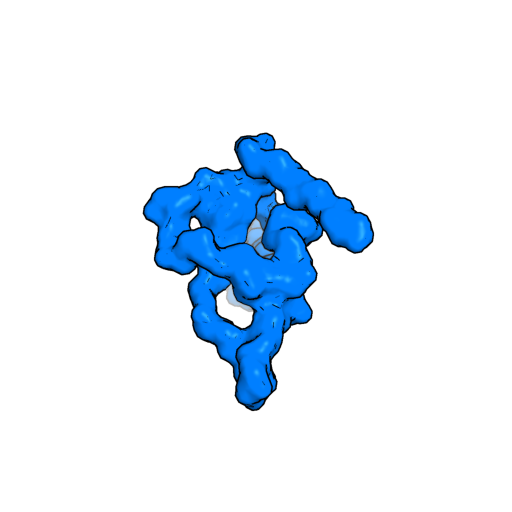 SER A 1 91 ? 2.502 0.003 17.605 1.00 57.50 91 SER A N 1
ATOM 776 C CA . SER A 1 91 ? 1.401 -0.379 18.472 1.00 57.50 91 SER A CA 1
ATOM 777 C C . SER A 1 91 ? 1.869 -1.617 19.242 1.00 57.50 91 SER A C 1
ATOM 779 O O . SER A 1 91 ? 2.303 -2.613 18.662 1.00 57.50 91 SER A O 1
ATOM 781 N N . VAL A 1 92 ? 1.979 -1.483 20.566 1.00 46.03 92 VAL A N 1
ATOM 782 C CA . VAL A 1 92 ? 2.348 -2.610 21.420 1.00 46.03 92 VAL A CA 1
ATOM 783 C C . VAL A 1 92 ? 1.228 -3.611 21.209 1.00 46.03 92 VAL A C 1
ATOM 785 O O . VAL A 1 92 ? 0.085 -3.272 21.507 1.00 46.03 92 VAL A O 1
ATOM 788 N N . GLU A 1 93 ? 1.541 -4.781 20.648 1.00 43.47 93 GLU A N 1
ATOM 789 C CA . GLU A 1 93 ? 0.609 -5.904 20.558 1.00 43.47 93 GLU A CA 1
ATOM 790 C C . GLU A 1 93 ? -0.037 -6.071 21.938 1.00 43.47 93 GLU A C 1
ATOM 792 O O . GLU A 1 93 ? 0.600 -6.463 22.922 1.00 43.47 93 GLU A O 1
ATOM 797 N N . GLY A 1 94 ? -1.284 -5.622 22.043 1.00 38.88 94 GLY A N 1
ATOM 798 C CA . GLY A 1 94 ? -2.043 -5.668 23.272 1.00 38.88 94 GLY A CA 1
ATOM 799 C C . GLY A 1 94 ? -2.445 -7.110 23.515 1.00 38.88 94 GLY A C 1
ATOM 800 O O . GLY A 1 94 ? -3.410 -7.546 22.908 1.00 38.88 94 GLY A O 1
ATOM 801 N N . LYS A 1 95 ? -1.657 -7.788 24.360 1.00 32.66 95 LYS A N 1
ATOM 802 C CA . LYS A 1 95 ? -1.947 -8.987 25.173 1.00 32.66 95 LYS A CA 1
ATOM 803 C C . LYS A 1 95 ? -2.964 -10.002 24.648 1.00 32.66 95 LYS A C 1
ATOM 805 O O . LYS A 1 95 ? -4.171 -9.688 24.668 1.00 32.66 95 LYS A O 1
#

pLDDT: mean 89.04, std 12.32, range [32.66, 95.88]

Organism: Dictyostelium purpureum (NCBI:txid5786)

Foldseek 3Di:
DDPPQDPVNVVVVVVVVVVVVLVVVLVVQVVVFFDADPVRHQDDDDVVLLLCVQQVVCVPHPDNVVQVRGPDRSVPRPNPPGDGDDPDDPPDPDD